Protein AF-A0AAU8P9W6-F1 (afdb_monomer_lite)

Structure (mmCIF, N/CA/C/O backbone):
data_AF-A0AAU8P9W6-F1
#
_entry.id   AF-A0AAU8P9W6-F1
#
loop_
_atom_site.group_PDB
_atom_site.id
_atom_site.type_symbol
_atom_site.label_atom_id
_atom_site.label_alt_id
_atom_site.label_comp_id
_atom_site.label_asym_id
_atom_site.label_entity_id
_atom_site.label_seq_id
_atom_site.pdbx_PDB_ins_code
_atom_site.Cartn_x
_atom_site.Cartn_y
_atom_site.Cartn_z
_atom_site.occupancy
_atom_site.B_iso_or_equiv
_atom_site.auth_seq_id
_atom_site.auth_comp_id
_atom_site.auth_asym_id
_atom_site.auth_atom_id
_atom_site.pdbx_PDB_model_num
ATOM 1 N N . MET A 1 1 ? -18.802 -32.227 32.030 1.00 43.31 1 MET A N 1
ATOM 2 C CA . MET A 1 1 ? -18.057 -33.376 31.479 1.00 43.31 1 MET A CA 1
ATOM 3 C C . MET A 1 1 ? -16.877 -32.820 30.707 1.00 43.31 1 MET A C 1
ATOM 5 O O . MET A 1 1 ? -17.077 -32.153 29.701 1.00 43.31 1 MET A O 1
ATOM 9 N N . TYR A 1 2 ? -15.679 -32.974 31.265 1.00 48.06 2 TYR A N 1
ATOM 10 C CA . TYR A 1 2 ? -14.420 -32.580 30.642 1.00 48.06 2 TYR A CA 1
ATOM 11 C C . TYR A 1 2 ? -14.191 -33.460 29.410 1.00 48.06 2 TYR A C 1
ATOM 13 O O . TYR A 1 2 ? -14.062 -34.673 29.558 1.00 48.06 2 TYR A O 1
ATOM 21 N N . HIS A 1 3 ? -14.139 -32.875 28.215 1.00 48.06 3 HIS A N 1
ATOM 22 C CA . HIS A 1 3 ? -13.601 -33.572 27.051 1.00 48.06 3 HIS A CA 1
ATOM 23 C C . HIS A 1 3 ? -12.184 -33.078 26.791 1.00 48.06 3 HIS A C 1
ATOM 25 O O . HIS A 1 3 ? -11.944 -32.000 26.257 1.00 48.06 3 HIS A O 1
ATOM 31 N N . SER A 1 4 ? -11.265 -33.897 27.288 1.00 52.75 4 SER A N 1
ATOM 32 C CA . SER A 1 4 ? -9.820 -33.835 27.160 1.00 52.75 4 SER A CA 1
ATOM 33 C C . SER A 1 4 ? -9.388 -33.847 25.691 1.00 52.75 4 SER A C 1
ATOM 35 O O . SER A 1 4 ? -9.803 -34.713 24.923 1.00 52.75 4 SER A O 1
ATOM 37 N N . SER A 1 5 ? -8.523 -32.907 25.315 1.00 59.84 5 SER A N 1
ATOM 38 C CA . SER A 1 5 ? -7.822 -32.874 24.028 1.00 59.84 5 SER A CA 1
ATOM 39 C C . SER A 1 5 ? -6.955 -34.128 23.820 1.00 59.84 5 SER A C 1
ATOM 41 O O . SER A 1 5 ? -6.252 -34.516 24.758 1.00 59.84 5 SER A O 1
ATOM 43 N N . PRO A 1 6 ? -6.904 -34.734 22.617 1.00 59.62 6 PRO A N 1
ATOM 44 C CA . PRO A 1 6 ? -5.880 -35.721 22.295 1.00 59.62 6 PRO A CA 1
ATOM 45 C C . PRO A 1 6 ? -4.533 -35.068 21.966 1.00 59.62 6 PRO A C 1
ATOM 47 O O . PRO A 1 6 ? -4.445 -33.939 21.489 1.00 59.62 6 PRO A O 1
ATOM 50 N N . LEU A 1 7 ? -3.493 -35.834 22.269 1.00 48.44 7 LEU A N 1
ATOM 51 C CA . LEU A 1 7 ? -2.106 -35.452 22.488 1.00 48.44 7 LEU A CA 1
ATOM 52 C C . LEU A 1 7 ? -1.327 -35.142 21.201 1.00 48.44 7 LEU A C 1
ATOM 54 O O . LEU A 1 7 ? -1.610 -35.657 20.123 1.00 48.44 7 LEU A O 1
ATOM 58 N N . ALA A 1 8 ? -0.304 -34.306 21.369 1.00 50.22 8 ALA A N 1
ATOM 59 C CA . ALA A 1 8 ? 0.607 -33.822 20.344 1.00 50.22 8 ALA A CA 1
ATOM 60 C C . ALA A 1 8 ? 1.318 -34.954 19.578 1.00 50.22 8 ALA A C 1
ATOM 62 O O . ALA A 1 8 ? 2.087 -35.720 20.157 1.00 50.22 8 ALA A O 1
ATOM 63 N N . VAL A 1 9 ? 1.137 -34.990 18.255 1.00 45.62 9 VAL A N 1
ATOM 64 C CA . VAL A 1 9 ? 2.052 -35.689 17.343 1.00 45.62 9 VAL A CA 1
ATOM 65 C C . VAL A 1 9 ? 3.195 -34.728 17.027 1.00 45.62 9 VAL A C 1
ATOM 67 O O . VAL A 1 9 ? 3.029 -33.741 16.313 1.00 45.62 9 VAL A O 1
ATOM 70 N N . GLY A 1 10 ? 4.346 -34.982 17.644 1.00 48.91 10 GLY A N 1
ATOM 71 C CA . GLY A 1 10 ? 5.563 -34.211 17.442 1.00 48.91 10 GLY A CA 1
ATOM 72 C C . GLY A 1 10 ? 6.239 -34.551 16.117 1.00 48.91 10 GLY A C 1
ATOM 73 O O . GLY A 1 10 ? 6.661 -35.685 15.907 1.00 48.91 10 GLY A O 1
ATOM 74 N N . TYR A 1 11 ? 6.433 -33.537 15.276 1.00 43.53 11 TYR A N 1
ATOM 75 C CA . TYR A 1 11 ? 7.432 -33.547 14.209 1.00 43.53 11 TYR A CA 1
ATOM 76 C C . TYR A 1 11 ? 8.514 -32.534 14.589 1.00 43.53 11 TYR A C 1
ATOM 78 O O . TYR A 1 11 ? 8.430 -31.348 14.284 1.00 43.53 11 TYR A O 1
ATOM 86 N N . ASN A 1 12 ? 9.522 -32.985 15.334 1.00 52.53 12 ASN A N 1
ATOM 87 C CA . ASN A 1 12 ? 10.691 -32.164 15.625 1.00 52.53 12 ASN A CA 1
ATOM 88 C C . ASN A 1 12 ? 11.660 -32.242 14.446 1.00 52.53 12 ASN A C 1
ATOM 90 O O . ASN A 1 12 ? 12.236 -33.304 14.227 1.00 52.53 12 ASN A O 1
ATOM 94 N N . ARG A 1 13 ? 11.863 -31.120 13.740 1.00 45.28 13 ARG A N 1
ATOM 95 C CA . ARG A 1 13 ? 13.184 -30.524 13.433 1.00 45.28 13 ARG A CA 1
ATOM 96 C C . ARG A 1 13 ? 12.982 -29.252 12.594 1.00 45.28 13 ARG A C 1
ATOM 98 O O . ARG A 1 13 ? 12.943 -29.302 11.375 1.00 45.28 13 ARG A O 1
ATOM 105 N N . ALA A 1 14 ? 12.857 -28.116 13.284 1.00 46.59 14 ALA A N 1
ATOM 106 C CA . ALA A 1 14 ? 12.877 -26.761 12.721 1.00 46.59 14 ALA A CA 1
ATOM 107 C C . ALA A 1 14 ? 11.789 -26.421 11.682 1.00 46.59 14 ALA A C 1
ATOM 109 O O . ALA A 1 14 ? 12.071 -25.863 10.625 1.00 46.59 14 ALA A O 1
ATOM 110 N N . SER A 1 15 ? 10.519 -26.644 12.013 1.00 45.19 15 SER A N 1
ATOM 111 C CA . SER A 1 15 ? 9.466 -25.806 11.438 1.00 45.19 15 SER A CA 1
ATOM 112 C C . SER A 1 15 ? 9.547 -24.450 12.139 1.00 45.19 15 SER A C 1
ATOM 114 O O . SER A 1 15 ? 9.092 -24.307 13.274 1.00 45.19 15 SER A O 1
ATOM 116 N N . PHE A 1 16 ? 10.164 -23.453 11.500 1.00 48.12 16 PHE A N 1
ATOM 117 C CA . PHE A 1 16 ? 9.891 -22.051 11.815 1.00 48.12 16 PHE A CA 1
ATOM 118 C C . PHE A 1 16 ? 8.401 -21.819 11.529 1.00 48.12 16 PHE A C 1
ATOM 120 O O . PHE A 1 16 ? 8.021 -21.384 10.445 1.00 48.12 16 PHE A O 1
ATOM 127 N N . GLN A 1 17 ? 7.530 -22.190 12.470 1.00 42.47 17 GLN A N 1
ATOM 128 C CA . GLN A 1 17 ? 6.128 -21.815 12.418 1.00 42.47 17 GLN A CA 1
ATOM 129 C C .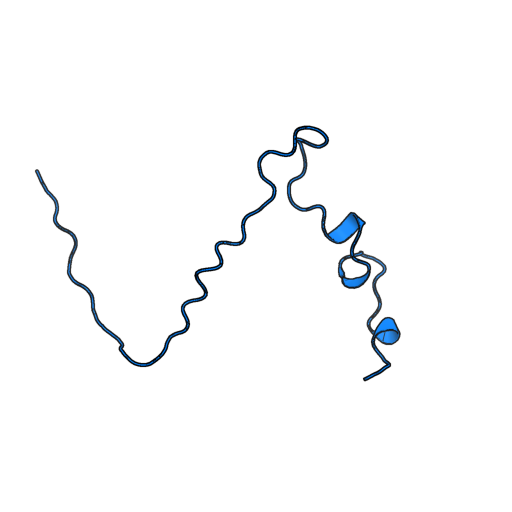 GLN A 1 17 ? 6.120 -20.300 12.606 1.00 42.47 17 GLN A C 1
ATOM 131 O O . GLN A 1 17 ? 6.304 -19.805 13.719 1.00 42.47 17 GLN A O 1
ATOM 136 N N . VAL A 1 18 ? 5.990 -19.570 11.500 1.00 52.16 18 VAL A N 1
ATOM 137 C CA . VAL A 1 18 ? 5.786 -18.124 11.478 1.00 52.16 18 VAL A CA 1
ATOM 138 C C . VAL A 1 18 ? 4.554 -17.834 12.336 1.00 52.16 18 VAL A C 1
ATOM 140 O O . VAL A 1 18 ? 3.417 -17.970 11.900 1.00 52.16 18 VAL A O 1
ATOM 143 N N . LYS A 1 19 ? 4.798 -17.487 13.600 1.00 45.41 19 LYS A N 1
ATOM 144 C CA . LYS A 1 19 ? 3.816 -16.980 14.563 1.00 45.41 19 LYS A CA 1
ATOM 145 C C . LYS A 1 19 ? 3.699 -15.458 14.455 1.00 45.41 19 LYS A C 1
ATOM 147 O O . LYS A 1 19 ? 3.386 -14.782 15.427 1.00 45.41 19 LYS A O 1
ATOM 152 N N . GLU A 1 20 ? 3.948 -14.912 13.271 1.00 54.62 20 GLU A N 1
ATOM 153 C CA . GLU A 1 20 ? 3.532 -13.556 12.954 1.00 54.62 20 GLU A CA 1
ATOM 154 C C . GLU A 1 20 ? 2.045 -13.631 12.626 1.00 54.62 20 GLU A C 1
ATOM 156 O O . GLU A 1 20 ? 1.625 -13.748 11.476 1.00 54.62 20 GLU A O 1
ATOM 161 N N . GLU A 1 21 ? 1.223 -13.637 13.673 1.00 58.62 21 GLU A N 1
ATOM 162 C CA . GLU A 1 21 ? -0.153 -13.195 13.523 1.00 58.62 21 GLU A CA 1
ATOM 163 C C . GLU A 1 21 ? -0.071 -11.808 12.877 1.00 58.62 21 GLU A C 1
ATOM 165 O O . GLU A 1 21 ? 0.433 -10.871 13.498 1.00 58.62 21 GLU A O 1
ATOM 170 N N . ILE A 1 22 ? -0.459 -11.695 11.601 1.00 61.38 22 ILE A N 1
ATOM 171 C CA . ILE A 1 22 ? -0.446 -10.424 10.873 1.00 61.38 22 ILE A CA 1
ATOM 172 C C . ILE A 1 22 ? -1.414 -9.497 11.611 1.00 61.38 22 ILE A C 1
ATOM 174 O O . ILE A 1 22 ? -2.629 -9.533 11.391 1.00 61.38 22 ILE A O 1
ATOM 178 N N . LYS A 1 23 ? -0.882 -8.701 12.543 1.00 70.75 23 LYS A N 1
ATOM 179 C CA . LYS A 1 23 ? -1.664 -7.767 13.345 1.00 70.75 23 LYS A CA 1
ATOM 180 C C . LYS A 1 23 ? -2.112 -6.642 12.436 1.00 70.75 23 LYS A C 1
ATOM 182 O O . LYS A 1 23 ? -1.353 -5.751 12.071 1.00 70.75 23 LYS A O 1
ATOM 187 N N . MET A 1 24 ? -3.374 -6.727 12.055 1.00 78.62 24 MET A N 1
ATOM 188 C CA . MET A 1 24 ? -4.052 -5.686 11.313 1.00 78.62 24 MET A CA 1
ATOM 189 C C . MET A 1 24 ? -4.293 -4.461 12.200 1.00 78.62 24 MET A C 1
ATOM 191 O O . MET A 1 24 ? -4.532 -4.596 13.403 1.00 78.62 24 MET A O 1
ATOM 195 N N . GLU A 1 25 ? -4.287 -3.264 11.614 1.00 82.88 25 GLU A N 1
ATOM 196 C CA . GLU A 1 25 ? -4.685 -2.045 12.319 1.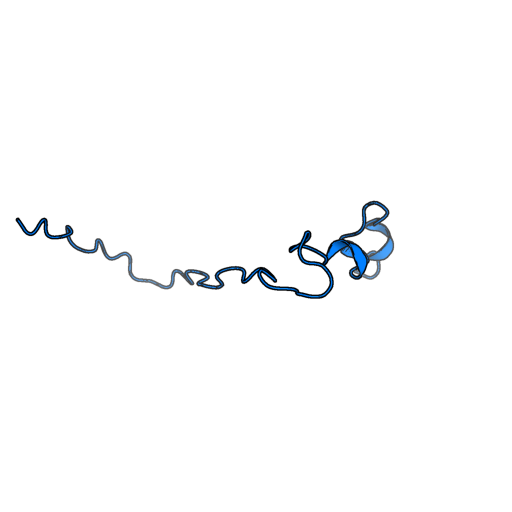00 82.88 25 GLU A CA 1
ATOM 197 C C . GLU A 1 25 ? -6.205 -2.059 12.541 1.00 82.88 25 GLU A C 1
ATOM 199 O O . GLU A 1 25 ? -6.991 -1.568 11.736 1.00 82.88 25 GLU A O 1
ATOM 204 N N . ASN A 1 26 ? -6.642 -2.707 13.619 1.00 85.00 26 ASN A N 1
ATOM 205 C CA . ASN A 1 26 ? -8.057 -3.020 13.821 1.00 85.00 26 ASN A CA 1
ATOM 206 C C . ASN A 1 26 ? -8.866 -1.893 14.480 1.00 85.00 26 ASN A C 1
ATOM 208 O O . ASN A 1 26 ? -10.091 -1.892 14.351 1.00 85.00 26 ASN A O 1
ATOM 212 N N . ASN A 1 27 ? -8.196 -0.954 15.158 1.00 88.44 27 ASN A N 1
ATOM 213 C CA . ASN A 1 27 ? -8.817 0.033 16.052 1.00 88.44 27 ASN A CA 1
ATOM 214 C C . ASN A 1 27 ? -8.436 1.487 15.707 1.00 88.44 27 ASN A C 1
ATOM 216 O O . ASN A 1 27 ? -8.364 2.336 16.600 1.00 88.44 27 ASN A O 1
ATOM 220 N N . ASN A 1 28 ? -8.167 1.787 14.432 1.00 87.50 28 ASN A N 1
ATOM 221 C CA . ASN A 1 28 ? -7.894 3.156 13.999 1.00 87.50 28 ASN A CA 1
ATOM 222 C C . ASN A 1 28 ? -9.131 4.043 14.235 1.00 87.50 28 ASN A C 1
ATOM 224 O O . ASN A 1 28 ? -10.197 3.794 13.678 1.00 87.50 28 ASN A O 1
ATOM 228 N N . ARG A 1 29 ? -8.999 5.083 15.067 1.00 92.12 29 ARG A N 1
ATOM 229 C CA . ARG A 1 29 ? -10.105 6.010 15.375 1.00 92.12 29 ARG A CA 1
ATOM 230 C C . ARG A 1 29 ? -10.308 7.085 14.314 1.00 92.12 29 ARG A C 1
ATOM 232 O O . ARG A 1 29 ? -11.406 7.617 14.208 1.00 92.12 29 ARG A O 1
ATOM 239 N N . PHE A 1 30 ? -9.263 7.419 13.564 1.00 93.12 30 PHE A N 1
ATOM 240 C CA . PHE A 1 30 ? -9.331 8.425 12.512 1.00 93.12 30 PHE A CA 1
ATOM 241 C C . PHE A 1 30 ? -10.056 7.858 11.293 1.00 93.12 30 PHE A C 1
ATOM 243 O O . PHE A 1 30 ? -10.994 8.475 10.798 1.00 93.12 30 PHE A O 1
ATOM 250 N N . TRP A 1 31 ? -9.692 6.640 10.876 1.00 89.56 31 TRP A N 1
ATOM 251 C CA . TRP A 1 31 ? -10.317 5.925 9.761 1.00 89.56 31 TRP A CA 1
ATOM 252 C C . TRP A 1 31 ? -10.884 4.565 10.197 1.00 89.56 31 TRP A C 1
ATOM 254 O O . TRP A 1 31 ? -10.341 3.516 9.856 1.00 89.56 31 TRP A O 1
ATOM 264 N N . PRO A 1 32 ? -12.015 4.551 10.920 1.00 91.56 32 PRO A N 1
ATOM 265 C CA . PRO A 1 32 ? -12.558 3.329 11.520 1.00 91.56 32 PRO A CA 1
ATOM 266 C C . PRO A 1 32 ? -13.081 2.303 10.505 1.00 91.56 32 PRO A C 1
ATOM 268 O O . PRO A 1 32 ? -13.244 1.130 10.833 1.00 91.56 32 PRO A O 1
ATOM 271 N N . HIS A 1 33 ? -13.354 2.727 9.271 1.00 93.19 33 HIS A N 1
ATOM 272 C CA . HIS A 1 33 ? -13.932 1.883 8.227 1.00 93.19 33 HIS A CA 1
ATOM 273 C C . HIS A 1 33 ? -12.891 1.047 7.463 1.00 93.19 33 HIS A C 1
ATOM 275 O O . HIS A 1 33 ? -13.271 0.152 6.709 1.00 93.19 33 HIS A O 1
ATOM 281 N N . ILE A 1 34 ? -11.591 1.311 7.631 1.00 88.25 34 ILE A N 1
ATOM 282 C CA . ILE A 1 34 ? -10.527 0.652 6.867 1.00 88.25 34 ILE A CA 1
ATOM 283 C C . ILE A 1 34 ? -9.395 0.195 7.786 1.00 88.25 34 ILE A C 1
ATOM 285 O O . ILE A 1 34 ? -8.947 0.918 8.664 1.00 88.25 34 ILE A O 1
ATOM 289 N N . ARG A 1 35 ? -8.932 -1.043 7.579 1.00 89.50 35 ARG A N 1
ATOM 290 C CA . ARG A 1 35 ? -7.882 -1.676 8.403 1.00 89.50 35 ARG A CA 1
ATOM 291 C C . ARG A 1 35 ? -6.600 -1.979 7.624 1.00 89.50 35 ARG A C 1
ATOM 293 O O . ARG A 1 35 ? -5.551 -2.191 8.217 1.00 89.50 35 ARG A O 1
ATOM 300 N N . ARG A 1 36 ? -6.679 -2.031 6.284 1.00 88.81 36 ARG A N 1
ATOM 301 C CA . ARG A 1 36 ? -5.566 -2.306 5.350 1.00 88.81 36 ARG A CA 1
ATOM 302 C C . ARG A 1 36 ? -5.315 -1.089 4.471 1.00 88.81 36 ARG A C 1
ATOM 304 O O . ARG A 1 36 ? -5.863 -1.010 3.379 1.00 88.81 36 ARG A O 1
ATOM 311 N N . VAL A 1 37 ? -4.480 -0.165 4.929 1.00 90.50 37 VAL A N 1
ATOM 312 C CA . VAL A 1 37 ? -4.189 1.098 4.219 1.00 90.50 37 VAL A CA 1
ATOM 313 C C . VAL A 1 37 ? -2.821 1.121 3.531 1.00 90.50 37 VAL A C 1
ATOM 315 O O . VAL A 1 37 ? -2.426 2.138 2.972 1.00 90.50 37 VAL A O 1
ATOM 318 N N . THR A 1 38 ? 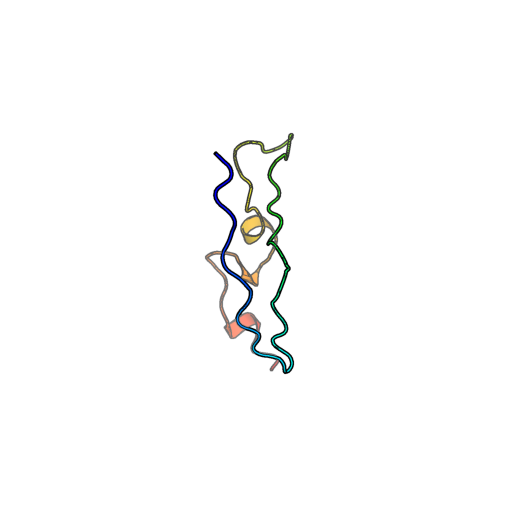-2.088 0.002 3.527 1.00 90.56 38 THR A N 1
ATOM 319 C CA . THR A 1 38 ? -0.730 -0.088 2.952 1.00 90.56 38 THR A CA 1
ATOM 320 C C . THR A 1 38 ? -0.672 0.344 1.489 1.00 90.56 38 THR A C 1
ATOM 322 O O . THR A 1 38 ? 0.253 1.046 1.093 1.00 90.56 38 THR A O 1
ATOM 325 N N . HIS A 1 39 ? -1.703 0.013 0.711 1.00 88.25 39 HIS A N 1
ATOM 326 C CA . HIS A 1 39 ? -1.852 0.406 -0.690 1.00 88.25 39 HIS A CA 1
ATOM 327 C C . HIS A 1 39 ? -1.962 1.924 -0.907 1.00 88.25 39 HIS A C 1
ATOM 329 O O . HIS A 1 39 ? -1.768 2.389 -2.024 1.00 88.25 39 HIS A O 1
ATOM 335 N N . ILE A 1 40 ? -2.253 2.713 0.133 1.00 89.25 40 ILE A N 1
ATOM 336 C CA . ILE A 1 40 ? -2.328 4.174 0.025 1.00 89.25 40 ILE A CA 1
ATOM 337 C C . ILE A 1 40 ? -0.921 4.778 0.031 1.00 89.25 40 ILE A C 1
ATOM 339 O O . ILE A 1 40 ? -0.648 5.682 -0.750 1.00 89.25 40 ILE A O 1
ATOM 343 N N . MET A 1 41 ? 0.001 4.278 0.858 1.00 88.44 41 MET A N 1
ATOM 344 C CA . MET A 1 41 ? 1.332 4.888 1.022 1.00 88.44 41 MET A CA 1
ATOM 345 C C . MET A 1 41 ? 2.457 4.120 0.324 1.00 88.44 41 MET A C 1
ATOM 347 O O . MET A 1 41 ? 3.384 4.738 -0.191 1.00 88.44 41 MET A O 1
ATOM 351 N N . MET A 1 42 ? 2.380 2.792 0.245 1.00 91.38 42 MET A N 1
ATOM 352 C CA . MET A 1 42 ? 3.446 1.978 -0.340 1.00 91.38 42 MET A CA 1
ATOM 353 C C . MET A 1 42 ? 3.297 1.896 -1.859 1.00 91.38 42 MET A C 1
ATOM 355 O O . MET A 1 42 ? 2.330 1.318 -2.352 1.00 91.38 42 MET A O 1
ATOM 359 N N . MET A 1 43 ? 4.279 2.417 -2.604 1.00 88.94 43 MET A N 1
ATOM 360 C CA . MET A 1 43 ? 4.249 2.433 -4.075 1.00 88.94 43 MET A CA 1
ATOM 361 C C . MET A 1 43 ? 4.073 1.033 -4.675 1.00 88.94 43 MET A C 1
ATOM 363 O O . MET A 1 43 ? 3.256 0.859 -5.569 1.00 88.94 43 MET A O 1
ATOM 367 N N . ALA A 1 44 ? 4.754 0.024 -4.125 1.00 91.75 44 ALA A N 1
ATOM 368 C CA . ALA A 1 44 ? 4.661 -1.365 -4.583 1.00 91.75 44 ALA A CA 1
ATOM 369 C C . ALA A 1 44 ? 3.276 -2.016 -4.398 1.00 91.75 44 ALA A C 1
ATOM 371 O O . ALA A 1 44 ? 3.005 -3.060 -4.979 1.00 91.75 44 ALA A O 1
ATOM 372 N N . HIS A 1 45 ? 2.404 -1.422 -3.581 1.00 92.75 45 HIS A N 1
ATOM 373 C CA . HIS A 1 45 ? 1.073 -1.953 -3.272 1.00 92.75 45 HIS A CA 1
ATOM 374 C C . HIS A 1 45 ? -0.049 -1.132 -3.928 1.00 92.75 45 HIS A C 1
ATOM 376 O O . HIS A 1 45 ? -1.225 -1.379 -3.659 1.00 92.75 45 HIS A O 1
ATOM 382 N N . ARG A 1 46 ? 0.294 -0.137 -4.757 1.00 91.75 46 ARG A N 1
ATOM 383 C CA . ARG A 1 46 ? -0.671 0.666 -5.520 1.00 91.75 46 ARG A CA 1
ATOM 384 C C . ARG A 1 46 ? -1.096 -0.069 -6.788 1.00 91.75 46 ARG A C 1
ATOM 386 O O . ARG A 1 46 ? -0.336 -0.847 -7.351 1.00 91.75 46 ARG A O 1
ATOM 393 N N . SER A 1 47 ? -2.293 0.233 -7.285 1.00 90.56 47 SER A N 1
ATOM 394 C CA . SER A 1 47 ? -2.818 -0.346 -8.532 1.00 90.56 47 SER A CA 1
ATOM 395 C C . SER A 1 47 ?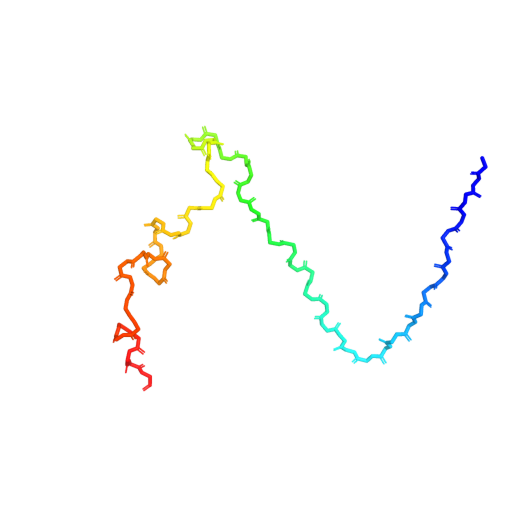 -2.017 0.044 -9.777 1.00 90.56 47 SER A C 1
ATOM 397 O O . SER A 1 47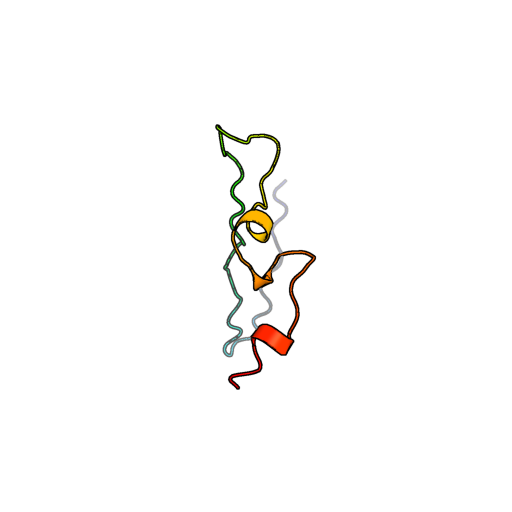 ? -1.994 -0.706 -10.743 1.00 90.56 47 SER A O 1
ATOM 399 N N . CYS A 1 48 ? -1.358 1.204 -9.756 1.00 91.81 48 CYS A N 1
ATOM 400 C CA . CYS A 1 48 ? -0.506 1.695 -10.840 1.00 91.81 48 CYS A CA 1
ATOM 401 C C . CYS A 1 48 ? 0.965 1.271 -10.707 1.00 91.81 48 CYS A C 1
ATOM 403 O O . CYS A 1 48 ? 1.824 1.822 -11.392 1.00 91.81 48 CYS A O 1
ATOM 405 N N . PHE A 1 49 ? 1.275 0.352 -9.792 1.00 92.81 49 PHE A N 1
ATOM 406 C CA . PHE A 1 49 ? 2.625 -0.167 -9.650 1.00 92.81 49 PHE A CA 1
ATOM 407 C C . PHE A 1 49 ? 3.049 -0.961 -10.893 1.00 92.81 49 PHE A C 1
ATOM 409 O O . PHE A 1 49 ? 2.291 -1.788 -11.396 1.00 92.81 49 PHE A O 1
ATOM 416 N N . ASP A 1 50 ? 4.285 -0.735 -11.337 1.00 91.00 50 ASP A N 1
ATOM 417 C CA . ASP A 1 50 ? 4.922 -1.469 -12.426 1.00 91.00 50 ASP A CA 1
ATOM 418 C C . ASP A 1 50 ? 6.275 -2.028 -11.958 1.00 91.00 50 ASP A C 1
ATOM 420 O O . ASP A 1 50 ? 7.087 -1.320 -11.355 1.00 91.00 50 ASP A O 1
ATOM 424 N N . PHE A 1 51 ? 6.535 -3.299 -12.268 1.00 91.56 51 PHE A N 1
ATOM 425 C CA . PHE A 1 51 ? 7.791 -3.980 -11.967 1.00 91.56 51 PHE A CA 1
ATOM 426 C C . PHE A 1 51 ? 9.004 -3.352 -12.651 1.00 91.56 51 PHE A C 1
ATOM 428 O O . PHE A 1 51 ? 10.109 -3.500 -12.129 1.00 91.56 51 PHE A O 1
ATOM 435 N N . HIS A 1 52 ? 8.821 -2.596 -13.739 1.00 90.31 52 HIS A N 1
ATOM 436 C CA . HIS A 1 52 ? 9.908 -1.820 -14.342 1.00 90.31 52 HIS A CA 1
ATOM 437 C C . HIS A 1 52 ? 10.568 -0.854 -13.342 1.00 90.31 52 HIS A C 1
ATOM 439 O O . HIS A 1 52 ? 11.760 -0.568 -13.455 1.00 90.31 52 HIS A O 1
ATOM 445 N N . LEU A 1 53 ? 9.832 -0.404 -12.318 1.00 84.62 53 LEU A N 1
ATOM 446 C CA . LEU A 1 53 ? 10.359 0.446 -11.248 1.00 84.62 53 LEU A CA 1
ATOM 447 C C . LEU A 1 53 ? 11.395 -0.276 -10.361 1.00 84.62 53 LEU A C 1
ATOM 449 O O . LEU A 1 53 ? 12.203 0.376 -9.704 1.00 84.62 53 LEU A O 1
ATOM 453 N N . PHE A 1 54 ? 11.410 -1.611 -10.363 1.00 87.56 54 PHE A N 1
ATOM 454 C CA . PHE A 1 54 ? 12.380 -2.450 -9.652 1.00 87.56 54 PHE A CA 1
ATOM 455 C C . PHE A 1 54 ? 13.389 -3.132 -10.587 1.00 87.56 54 PHE A C 1
ATOM 457 O O . PHE A 1 54 ? 13.947 -4.174 -10.245 1.00 87.56 54 PHE A O 1
ATOM 464 N N . ASN A 1 55 ? 13.674 -2.534 -11.747 1.00 84.56 55 ASN A N 1
ATOM 465 C CA . ASN A 1 55 ? 14.680 -3.051 -12.682 1.00 84.56 55 ASN A CA 1
ATOM 466 C C . ASN A 1 55 ? 16.138 -2.768 -12.284 1.00 84.56 55 ASN A C 1
ATOM 468 O O . ASN A 1 55 ? 17.044 -3.202 -12.986 1.00 84.56 55 ASN A O 1
ATOM 472 N N . ALA A 1 56 ? 16.391 -2.097 -11.157 1.00 81.88 56 ALA A N 1
ATOM 473 C CA . ALA A 1 56 ? 17.730 -1.959 -10.574 1.00 81.88 56 ALA A CA 1
ATOM 474 C C . ALA A 1 56 ? 18.149 -3.233 -9.807 1.00 81.88 56 ALA A C 1
ATOM 476 O O . ALA A 1 56 ? 18.518 -3.165 -8.634 1.00 81.88 56 ALA A O 1
ATOM 477 N N . ARG A 1 57 ? 17.988 -4.392 -10.453 1.00 66.94 57 ARG A N 1
ATOM 478 C CA . ARG A 1 57 ? 18.329 -5.716 -9.924 1.00 66.94 57 ARG A CA 1
ATOM 479 C C . ARG A 1 57 ? 19.781 -6.078 -10.183 1.00 66.94 57 ARG A C 1
ATOM 481 O O . ARG A 1 57 ? 20.276 -5.745 -11.281 1.00 66.94 57 ARG A O 1
#

Sequence (57 aa):
MYHSSPLAVGYNRASFQVKEEIKMENNNRFWPHIRRVTHIMMMAHRSCFDFHLFNAR

InterPro domains:
  IPR021237 Leader peptide SpeFL [MF_00851] (24-57)
  IPR021237 Leader peptide SpeFL [PF10940] (33-56)

Foldseek 3Di:
DDDDDDDDDDDDDDPPPPPCPVDWQQDDPVCNPDGDCCCVPPLCNDPPRDCVVVPPD

Organism: Edwardsiella piscicida (NCBI:txid1263550)

Secondary structure (DSSP, 8-state):
---PPPPP----S---------------SSSTT-S--HHHH-GGGSTT--GGGG---

Radius of gyration: 20.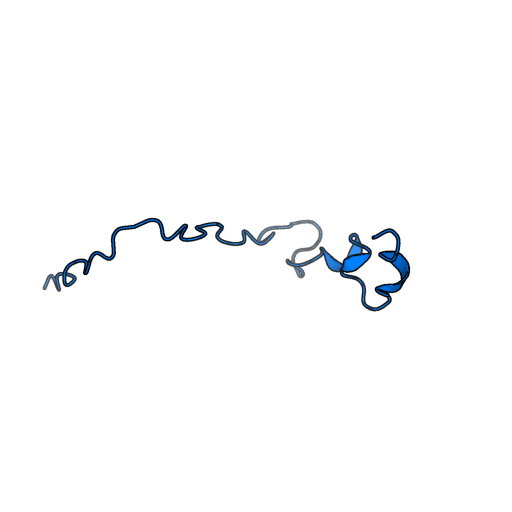82 Å; chains: 1; bounding box: 36×44×46 Å

pLDDT: mean 73.28, std 19.29, range [42.47, 93.19]